Protein AF-A0A392NGT4-F1 (afdb_monomer_lite)

InterPro domains:
  IPR015943 WD40/YVTN repeat-like-containing domain superfamily [G3DSA:2.130.10.10] (1-80)

Sequence (80 aa):
MTLDAEIDSMSLNGFKVTVGIGASAHVYDLRKFDKPNLSMEPCNGTQLRCVSSIPYAEASKSGVLAGFAVGSVDGRVALQ

Radius of gyration: 12.37 Å; chains: 1; bounding box: 31×34×30 Å

pLDDT: mean 84.71, std 16.43, range [36.59, 97.12]

Secondary structure (DSSP, 8-state):
--------EEEEETTEEEEEETTEEEEEETTSTTS-SEEE-TTTTPPEEEEEE-TT----TTS----EEEEETTS-EEE-

Organism: NCBI:txid97028

Structure (mmCIF, N/CA/C/O backbone):
data_AF-A0A392NGT4-F1
#
_entry.id   AF-A0A392NGT4-F1
#
loop_
_atom_site.group_PDB
_atom_site.id
_atom_site.type_symbol
_atom_site.label_atom_id
_atom_site.label_alt_id
_atom_site.label_comp_id
_atom_site.label_asym_id
_atom_site.label_entity_id
_atom_site.label_seq_id
_atom_site.pdbx_PDB_ins_code
_atom_site.Cartn_x
_atom_site.Cartn_y
_atom_site.Cartn_z
_atom_site.occupancy
_atom_site.B_iso_or_equiv
_atom_site.auth_seq_id
_atom_site.auth_comp_id
_atom_site.auth_asym_id
_atom_site.auth_atom_id
_atom_site.pdbx_PDB_model_num
ATOM 1 N N . MET A 1 1 ? -7.575 -23.058 -5.525 1.00 36.59 1 MET A N 1
ATOM 2 C CA . MET A 1 1 ? -8.125 -21.879 -4.833 1.00 36.59 1 MET A CA 1
ATOM 3 C C . MET A 1 1 ? -7.183 -20.733 -5.124 1.00 36.59 1 MET A C 1
ATOM 5 O O . MET A 1 1 ? -6.095 -20.703 -4.566 1.00 36.59 1 MET A O 1
ATOM 9 N N . THR A 1 2 ? -7.528 -19.874 -6.076 1.00 48.03 2 THR A N 1
ATOM 10 C CA . THR A 1 2 ? -6.934 -18.538 -6.130 1.00 48.03 2 THR A CA 1
ATOM 11 C C . THR A 1 2 ? -7.425 -17.822 -4.881 1.00 48.03 2 THR A C 1
ATOM 13 O O . THR A 1 2 ? -8.628 -17.766 -4.636 1.00 48.03 2 THR A O 1
ATOM 16 N N . LEU A 1 3 ? -6.504 -17.401 -4.020 1.00 52.16 3 LEU A N 1
ATOM 17 C CA . LEU A 1 3 ? -6.844 -16.502 -2.930 1.00 52.16 3 LEU A CA 1
ATOM 18 C C . LEU A 1 3 ? -7.160 -15.164 -3.612 1.00 52.16 3 LEU A C 1
ATOM 20 O O . LEU A 1 3 ? -6.236 -14.419 -3.925 1.00 52.16 3 LEU A O 1
ATOM 24 N N . ASP A 1 4 ? -8.433 -14.925 -3.948 1.00 63.34 4 ASP A N 1
ATOM 25 C CA . ASP A 1 4 ? -8.947 -13.615 -4.375 1.00 63.34 4 ASP A CA 1
ATOM 26 C C . ASP A 1 4 ? -8.834 -12.672 -3.175 1.00 63.34 4 ASP A C 1
ATOM 28 O O . ASP A 1 4 ? -9.796 -12.396 -2.461 1.00 63.34 4 ASP A O 1
ATOM 32 N N . ALA A 1 5 ? -7.605 -12.271 -2.865 1.00 76.31 5 ALA A N 1
ATOM 33 C CA . ALA A 1 5 ? -7.350 -11.286 -1.842 1.00 76.31 5 ALA A CA 1
ATOM 34 C C . ALA A 1 5 ? -7.737 -9.926 -2.429 1.00 76.31 5 ALA A C 1
ATOM 36 O O . ALA A 1 5 ? -7.132 -9.460 -3.397 1.00 76.31 5 ALA A O 1
ATOM 37 N N . GLU A 1 6 ? -8.791 -9.331 -1.877 1.00 89.75 6 GLU A N 1
ATOM 38 C CA . GLU A 1 6 ? -9.276 -8.019 -2.285 1.00 89.75 6 GLU A CA 1
ATOM 39 C C . GLU A 1 6 ? -8.195 -6.959 -2.037 1.00 89.75 6 GLU A C 1
ATOM 41 O O . GLU A 1 6 ? -7.555 -6.929 -0.984 1.00 89.75 6 GLU A O 1
ATOM 46 N N . ILE A 1 7 ? -7.964 -6.100 -3.030 1.00 93.19 7 ILE A N 1
ATOM 47 C CA . ILE A 1 7 ? -7.029 -4.981 -2.902 1.00 93.19 7 ILE A CA 1
ATOM 48 C C . ILE A 1 7 ? -7.769 -3.822 -2.232 1.00 93.19 7 ILE A C 1
ATOM 50 O O . ILE A 1 7 ? -8.637 -3.205 -2.845 1.00 93.19 7 ILE A O 1
ATOM 54 N N . ASP A 1 8 ? -7.380 -3.483 -1.002 1.00 95.00 8 ASP A N 1
ATOM 55 C CA . ASP A 1 8 ? -7.975 -2.381 -0.234 1.00 95.00 8 ASP A CA 1
ATOM 56 C C . ASP A 1 8 ? -7.593 -1.004 -0.805 1.00 95.00 8 ASP A C 1
ATOM 58 O O . ASP A 1 8 ? -8.356 -0.037 -0.728 1.00 95.00 8 ASP A O 1
ATOM 62 N N . SER A 1 9 ? -6.371 -0.882 -1.338 1.00 96.75 9 SER A N 1
ATOM 63 C CA . SER A 1 9 ? -5.856 0.362 -1.921 1.00 96.75 9 SER A CA 1
ATOM 64 C C . SER A 1 9 ? -4.645 0.129 -2.823 1.00 96.75 9 SER A C 1
ATOM 66 O O . SER A 1 9 ? -3.930 -0.863 -2.679 1.00 96.75 9 SER A O 1
ATOM 68 N N . MET A 1 10 ? -4.378 1.066 -3.738 1.00 96.31 10 MET A N 1
ATOM 69 C CA . MET A 1 10 ? -3.209 1.007 -4.617 1.00 96.31 10 MET A CA 1
ATOM 70 C C . MET A 1 10 ? -2.637 2.391 -4.937 1.00 96.31 10 MET A C 1
ATOM 72 O O . MET A 1 10 ? -3.356 3.389 -4.943 1.00 96.31 10 MET A O 1
ATOM 76 N N . SER A 1 11 ? -1.344 2.436 -5.254 1.00 95.00 11 SER A N 1
ATOM 77 C CA . SER A 1 11 ? -0.639 3.628 -5.726 1.00 95.00 11 SER A CA 1
ATOM 78 C C . SER A 1 11 ? 0.421 3.253 -6.763 1.00 95.00 11 SER A C 1
ATOM 80 O O . SER A 1 11 ? 1.004 2.171 -6.694 1.00 95.00 11 SER A O 1
ATOM 82 N N . LEU A 1 12 ? 0.661 4.134 -7.735 1.00 91.56 12 LEU A N 1
ATOM 83 C CA . LEU A 1 12 ? 1.589 3.909 -8.842 1.00 91.56 12 LEU A CA 1
ATOM 84 C C . LEU A 1 12 ? 2.705 4.958 -8.826 1.00 91.56 12 LEU A C 1
ATOM 86 O O . LEU A 1 12 ? 2.437 6.156 -8.739 1.00 91.56 12 LEU A O 1
ATOM 90 N N . ASN A 1 13 ? 3.948 4.512 -9.005 1.00 88.31 13 ASN A N 1
ATOM 91 C CA . ASN A 1 13 ? 5.099 5.375 -9.245 1.00 88.31 13 ASN A CA 1
ATOM 92 C C . ASN A 1 13 ? 6.004 4.782 -10.333 1.00 88.31 13 ASN A C 1
ATOM 94 O O . ASN A 1 13 ? 6.725 3.801 -10.118 1.00 88.31 13 ASN A O 1
ATOM 98 N N . GLY A 1 14 ? 5.954 5.375 -11.526 1.00 88.38 14 GLY A N 1
ATOM 99 C CA . GLY A 1 14 ? 6.618 4.835 -12.709 1.00 88.38 14 GLY A CA 1
ATOM 100 C C . GLY A 1 14 ? 6.124 3.419 -13.016 1.00 88.38 14 GLY A C 1
ATOM 101 O O . GLY A 1 14 ? 4.928 3.193 -13.165 1.00 88.38 14 GLY A O 1
ATOM 102 N N . PHE A 1 15 ? 7.048 2.458 -13.081 1.00 89.12 15 PHE A N 1
ATOM 103 C CA . PHE A 1 15 ? 6.729 1.040 -13.299 1.00 89.12 15 PHE A CA 1
ATOM 104 C C . PHE A 1 15 ? 6.470 0.258 -12.008 1.00 89.12 15 PHE A C 1
ATOM 106 O O . PHE A 1 15 ? 6.384 -0.963 -12.061 1.00 89.12 15 PHE A O 1
ATOM 113 N N . LYS A 1 16 ? 6.390 0.914 -10.846 1.00 89.88 16 LYS A N 1
ATOM 114 C CA . LYS A 1 16 ? 6.122 0.239 -9.574 1.00 89.88 16 LYS A CA 1
ATOM 115 C C . LYS A 1 16 ? 4.702 0.508 -9.125 1.00 89.88 16 LYS A C 1
ATOM 117 O O . LYS A 1 16 ? 4.302 1.667 -9.046 1.00 89.88 16 LYS A O 1
ATOM 122 N N . VAL A 1 17 ? 3.978 -0.551 -8.791 1.00 93.25 17 VAL A N 1
ATOM 123 C CA . VAL A 1 17 ? 2.679 -0.465 -8.126 1.00 93.25 17 VAL A CA 1
ATOM 124 C C . VAL A 1 17 ? 2.826 -0.958 -6.693 1.00 93.25 17 VAL A C 1
ATOM 126 O O . VAL A 1 17 ? 3.362 -2.039 -6.451 1.00 93.25 17 VAL A O 1
ATOM 129 N N . THR A 1 18 ? 2.368 -0.150 -5.745 1.00 95.00 18 THR A N 1
ATOM 130 C CA . THR A 1 18 ? 2.206 -0.551 -4.349 1.00 95.00 18 THR A CA 1
ATOM 131 C C . THR A 1 18 ? 0.736 -0.852 -4.123 1.00 95.00 18 THR A C 1
ATOM 133 O O . THR A 1 18 ? -0.112 -0.019 -4.440 1.00 95.00 18 THR A O 1
ATOM 136 N N . VAL A 1 19 ? 0.430 -2.018 -3.570 1.00 95.69 19 VAL A N 1
ATOM 137 C CA . VAL A 1 19 ? -0.929 -2.436 -3.214 1.00 95.69 19 VAL A CA 1
ATOM 138 C C . VAL A 1 19 ? -1.003 -2.746 -1.724 1.00 95.69 19 VAL A C 1
ATOM 140 O O . VAL A 1 19 ? -0.068 -3.319 -1.165 1.00 95.69 19 VAL A O 1
ATOM 143 N N . GLY A 1 20 ? -2.098 -2.347 -1.086 1.00 96.12 20 GLY A N 1
ATOM 144 C CA . GLY A 1 20 ? -2.464 -2.756 0.266 1.00 96.12 20 GLY A CA 1
ATOM 145 C C . GLY A 1 20 ? -3.508 -3.868 0.209 1.00 96.12 20 GLY A C 1
ATOM 146 O O . GLY A 1 20 ? -4.506 -3.721 -0.495 1.00 96.12 20 GLY A O 1
ATOM 147 N N . ILE A 1 21 ? -3.258 -4.962 0.926 1.00 95.50 21 ILE A N 1
ATOM 148 C CA . ILE A 1 21 ? -4.129 -6.136 1.037 1.00 95.50 21 ILE A CA 1
ATOM 149 C C . ILE A 1 21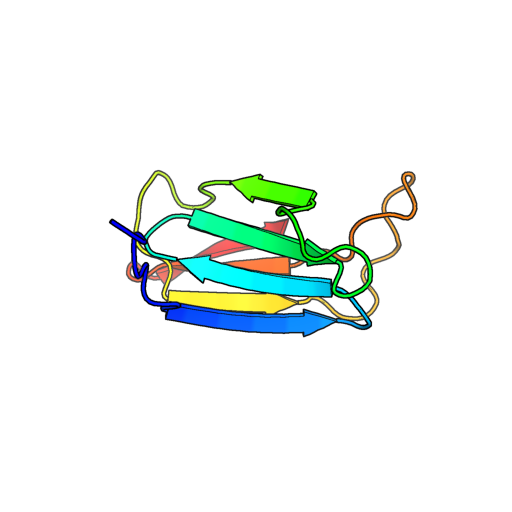 ? -4.184 -6.537 2.513 1.00 95.50 21 ILE A C 1
ATOM 151 O O . ILE A 1 21 ? -3.181 -6.982 3.084 1.00 95.50 21 ILE A O 1
ATOM 155 N N . GLY A 1 22 ? -5.340 -6.381 3.152 1.00 95.19 22 GLY A N 1
ATOM 156 C CA . GLY A 1 22 ? -5.494 -6.622 4.581 1.00 95.19 22 GLY A CA 1
ATOM 157 C C . GLY A 1 22 ? -4.509 -5.768 5.380 1.00 95.19 22 GLY A C 1
ATOM 158 O O . GLY A 1 22 ? -4.497 -4.549 5.260 1.00 95.19 22 GLY A O 1
ATOM 159 N N . ALA A 1 23 ? -3.657 -6.397 6.191 1.00 95.62 23 ALA A N 1
ATOM 160 C CA . ALA A 1 23 ? -2.616 -5.719 6.975 1.00 95.62 23 ALA A CA 1
ATOM 161 C C . ALA A 1 23 ? -1.261 -5.577 6.252 1.00 95.62 23 ALA A C 1
ATOM 163 O O . ALA A 1 23 ? -0.292 -5.074 6.828 1.00 95.62 23 ALA A O 1
ATOM 164 N N . SER A 1 24 ? -1.183 -6.026 4.997 1.00 95.12 24 SER A N 1
ATOM 165 C CA . SER A 1 24 ? 0.066 -6.173 4.254 1.00 95.12 24 SER A CA 1
ATOM 166 C C . SER A 1 24 ? 0.157 -5.230 3.058 1.00 95.12 24 SER A C 1
ATOM 168 O O . SER A 1 24 ? -0.827 -4.958 2.374 1.00 95.12 24 SER A O 1
ATOM 170 N N . ALA A 1 25 ? 1.360 -4.722 2.804 1.00 94.88 25 ALA A N 1
ATOM 171 C CA . ALA A 1 25 ? 1.686 -3.927 1.633 1.00 94.88 25 ALA A CA 1
ATOM 172 C C . ALA A 1 25 ? 2.652 -4.702 0.733 1.00 94.88 25 ALA A C 1
ATOM 174 O O . ALA A 1 25 ? 3.660 -5.245 1.200 1.00 94.88 25 ALA A O 1
ATOM 175 N N . HIS A 1 26 ? 2.368 -4.703 -0.566 1.00 94.50 26 HIS A N 1
ATOM 176 C CA . HIS A 1 26 ? 3.187 -5.351 -1.580 1.00 94.50 26 HIS A CA 1
ATOM 177 C C . HIS A 1 26 ? 3.593 -4.354 -2.659 1.00 94.50 26 HIS A C 1
ATOM 179 O O . HIS A 1 26 ? 2.766 -3.578 -3.131 1.00 94.50 26 HIS A O 1
ATOM 185 N N . VAL A 1 27 ? 4.852 -4.404 -3.087 1.00 93.44 27 VAL A N 1
ATOM 186 C CA . VAL A 1 27 ? 5.358 -3.599 -4.204 1.00 93.44 27 VAL A CA 1
ATOM 187 C C . VAL A 1 27 ? 5.703 -4.522 -5.358 1.00 93.44 27 VAL A C 1
ATOM 189 O O . VAL A 1 27 ? 6.511 -5.433 -5.187 1.00 93.44 27 VAL A O 1
ATOM 192 N N . TYR A 1 28 ? 5.145 -4.259 -6.533 1.00 93.00 28 TYR A N 1
ATOM 193 C CA . TYR A 1 28 ? 5.420 -4.991 -7.767 1.00 93.00 28 TYR A CA 1
ATOM 194 C C . TYR A 1 28 ? 6.073 -4.072 -8.797 1.00 93.00 28 TYR A C 1
ATOM 196 O O . TYR A 1 28 ? 5.631 -2.940 -8.990 1.00 93.00 28 TYR A O 1
ATOM 204 N N . ASP A 1 29 ? 7.091 -4.565 -9.499 1.00 91.38 29 ASP A N 1
ATOM 205 C CA . ASP A 1 29 ? 7.581 -3.976 -10.745 1.00 91.38 29 ASP A CA 1
ATOM 206 C C . ASP A 1 29 ? 6.750 -4.529 -11.909 1.00 91.38 29 ASP A C 1
ATOM 208 O O . ASP A 1 29 ? 6.799 -5.716 -12.223 1.00 91.38 29 ASP A O 1
ATOM 212 N N . LEU A 1 30 ? 6.002 -3.661 -12.583 1.00 92.62 30 LEU A N 1
ATOM 213 C CA . LEU A 1 30 ? 5.136 -4.005 -13.711 1.00 92.62 30 LEU A CA 1
ATOM 214 C C . LEU A 1 30 ? 5.910 -4.562 -14.915 1.00 92.62 30 LEU A C 1
ATOM 216 O O . LEU A 1 30 ? 5.318 -5.197 -15.782 1.00 92.62 30 LEU A O 1
ATOM 220 N N . ARG A 1 31 ? 7.234 -4.368 -14.976 1.00 91.75 31 ARG A N 1
ATOM 221 C CA . ARG A 1 31 ? 8.093 -4.984 -16.002 1.00 91.75 31 ARG A CA 1
ATOM 222 C C . ARG A 1 31 ? 8.412 -6.451 -15.692 1.00 91.75 31 ARG A C 1
ATOM 224 O O . ARG A 1 31 ? 8.891 -7.156 -16.574 1.00 91.75 31 ARG A O 1
ATOM 231 N N . LYS A 1 32 ? 8.208 -6.890 -14.442 1.00 90.06 32 LYS A N 1
ATOM 232 C CA . LYS A 1 32 ? 8.468 -8.245 -13.919 1.00 90.06 32 LYS A CA 1
ATOM 233 C C . LYS A 1 32 ? 7.398 -8.616 -12.881 1.00 90.06 32 LYS A C 1
ATOM 235 O O . LYS A 1 32 ? 7.691 -8.743 -11.694 1.00 90.06 32 LYS A O 1
ATOM 240 N N . PHE A 1 33 ? 6.157 -8.752 -13.338 1.00 88.69 33 PHE A N 1
ATOM 241 C CA . PHE A 1 33 ? 4.970 -8.799 -12.476 1.00 88.69 33 PHE A CA 1
ATOM 242 C C . PHE A 1 33 ? 4.708 -10.156 -11.791 1.00 88.69 33 PHE A C 1
ATOM 244 O O . PHE A 1 33 ? 3.747 -10.291 -11.043 1.00 88.69 33 PHE A O 1
ATOM 251 N N .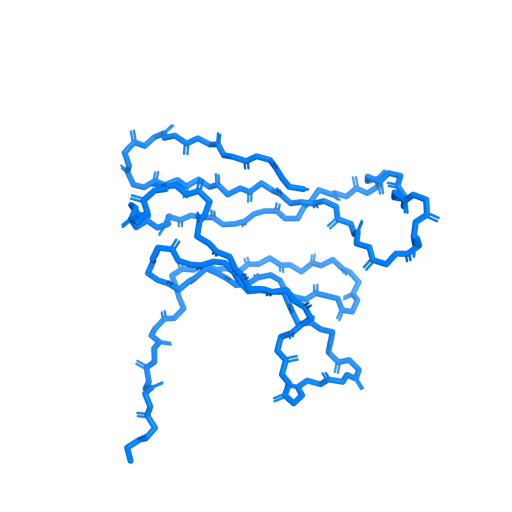 ASP A 1 34 ? 5.561 -11.161 -12.000 1.00 90.12 34 ASP A N 1
ATOM 252 C CA . ASP A 1 34 ? 5.321 -12.530 -11.515 1.00 90.12 34 ASP A CA 1
ATOM 253 C C . ASP A 1 34 ? 5.255 -12.643 -9.982 1.00 90.12 34 ASP A C 1
ATOM 255 O O . ASP A 1 34 ? 4.622 -13.551 -9.445 1.00 90.12 34 ASP A O 1
ATOM 259 N N . LYS A 1 35 ? 5.949 -11.752 -9.261 1.00 89.19 35 LYS A N 1
ATOM 260 C CA . LYS A 1 35 ? 5.987 -11.732 -7.793 1.00 89.19 35 LYS A CA 1
ATOM 261 C C . LYS A 1 35 ? 6.298 -10.333 -7.260 1.00 89.19 35 LYS A C 1
ATOM 263 O O . LYS A 1 35 ? 6.972 -9.563 -7.950 1.00 89.19 35 LYS A O 1
ATOM 268 N N . PRO A 1 36 ? 5.893 -10.011 -6.022 1.00 89.56 36 PRO A N 1
ATOM 269 C CA . PRO A 1 36 ? 6.248 -8.735 -5.427 1.00 89.56 36 PRO A CA 1
ATOM 270 C C . PRO A 1 36 ? 7.761 -8.640 -5.188 1.00 89.56 36 PRO A C 1
ATOM 272 O O . PRO A 1 36 ? 8.412 -9.594 -4.756 1.00 89.56 36 PRO A O 1
ATOM 275 N N . ASN A 1 37 ? 8.321 -7.460 -5.444 1.00 87.75 37 ASN A N 1
ATOM 276 C CA . ASN A 1 37 ? 9.684 -7.092 -5.069 1.00 87.75 37 ASN A CA 1
ATOM 277 C C . ASN A 1 37 ? 9.824 -6.888 -3.557 1.00 87.75 37 ASN A C 1
ATOM 279 O O . ASN A 1 37 ? 10.900 -7.120 -3.011 1.00 87.75 37 ASN A O 1
ATOM 283 N N . LEU A 1 38 ? 8.751 -6.440 -2.900 1.00 89.25 38 LEU A N 1
ATOM 284 C CA . LEU A 1 38 ? 8.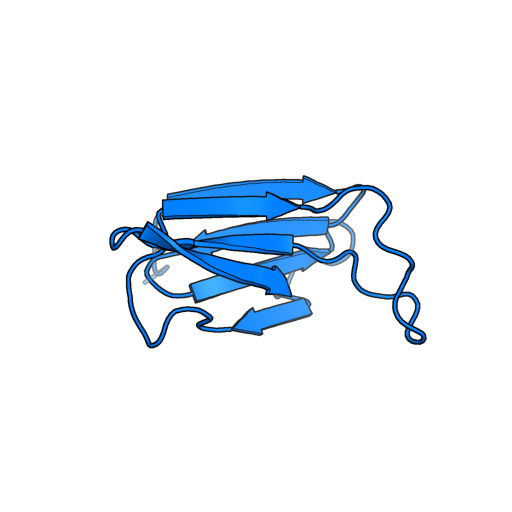680 -6.215 -1.459 1.00 89.25 38 LEU A CA 1
ATOM 285 C C . LEU A 1 38 ? 7.312 -6.654 -0.939 1.00 89.25 38 LEU A C 1
ATOM 287 O O . LEU A 1 38 ? 6.298 -6.393 -1.581 1.00 89.25 38 LEU A O 1
ATOM 291 N N . SER A 1 39 ? 7.294 -7.281 0.234 1.00 92.19 39 SER A N 1
ATOM 292 C CA . SER A 1 39 ? 6.087 -7.665 0.965 1.00 92.19 39 SER A CA 1
ATOM 293 C C . SER A 1 39 ? 6.324 -7.436 2.453 1.00 92.19 39 SER A C 1
ATOM 295 O O . SER A 1 39 ? 7.335 -7.909 2.971 1.00 92.19 39 SER A O 1
ATOM 297 N N . MET A 1 40 ? 5.430 -6.721 3.135 1.00 91.94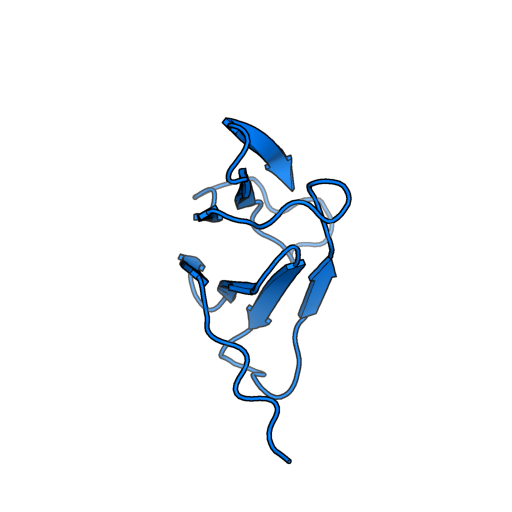 40 MET A N 1
ATOM 298 C CA . MET A 1 40 ? 5.587 -6.404 4.562 1.00 91.94 40 MET A CA 1
ATOM 299 C C . MET A 1 40 ? 4.257 -6.084 5.255 1.00 91.94 40 MET A C 1
ATOM 301 O O . MET A 1 40 ? 3.295 -5.710 4.593 1.00 91.94 40 MET A O 1
ATOM 305 N N . GLU A 1 41 ? 4.238 -6.142 6.588 1.00 93.88 41 GLU A N 1
ATOM 306 C CA . GLU A 1 41 ? 3.114 -5.715 7.437 1.00 93.88 41 GLU A CA 1
ATOM 307 C C . GLU A 1 41 ? 3.525 -4.509 8.305 1.00 93.88 41 GLU A C 1
ATOM 309 O O . GLU A 1 41 ? 4.094 -4.684 9.385 1.00 93.88 41 GLU A O 1
ATOM 314 N N . PRO A 1 42 ? 3.283 -3.266 7.856 1.00 88.50 42 PRO A N 1
ATOM 315 C CA . PRO A 1 42 ? 3.860 -2.076 8.489 1.00 88.50 42 PRO A CA 1
ATOM 316 C C . PRO A 1 42 ? 3.158 -1.641 9.784 1.00 88.50 42 PRO A C 1
ATOM 318 O O . PRO A 1 42 ? 3.731 -0.888 10.569 1.00 88.50 42 PRO A O 1
ATOM 321 N N . CYS A 1 43 ? 1.924 -2.093 10.025 1.00 89.88 43 CYS A N 1
ATOM 322 C CA . CYS A 1 43 ? 1.071 -1.601 11.113 1.00 89.88 43 CYS A CA 1
ATOM 323 C C . CYS A 1 43 ? 0.749 -2.684 12.161 1.00 89.88 43 CYS A C 1
ATOM 325 O O . CYS A 1 43 ? -0.361 -2.721 12.695 1.00 89.88 43 CYS A O 1
ATOM 327 N N . ASN A 1 44 ? 1.706 -3.568 12.474 1.00 89.50 44 ASN A N 1
ATOM 328 C CA . ASN A 1 44 ? 1.559 -4.660 13.454 1.00 89.50 44 ASN A CA 1
ATOM 329 C C . ASN A 1 44 ? 0.293 -5.513 13.227 1.00 89.50 44 ASN A C 1
ATOM 331 O O . ASN A 1 44 ? -0.477 -5.735 14.160 1.00 89.50 44 ASN A O 1
ATOM 335 N N . GLY A 1 45 ? 0.028 -5.915 11.982 1.00 90.88 45 GLY A N 1
ATOM 336 C CA . GLY A 1 45 ? -1.157 -6.712 11.642 1.00 90.88 45 GLY A CA 1
ATOM 337 C C . GLY A 1 45 ? -2.480 -5.931 11.616 1.00 90.88 45 GLY A C 1
ATOM 338 O O . GLY A 1 45 ? -3.540 -6.525 11.440 1.00 90.88 45 GLY A O 1
ATOM 339 N N . THR A 1 46 ? -2.455 -4.603 11.779 1.00 95.38 46 THR A N 1
ATOM 340 C CA . THR A 1 46 ? -3.658 -3.767 11.627 1.00 95.38 46 THR A CA 1
ATOM 341 C C . THR A 1 46 ? -3.980 -3.586 10.149 1.00 95.38 46 THR A C 1
ATOM 343 O O . THR A 1 46 ? -3.077 -3.298 9.364 1.00 95.38 46 THR A O 1
ATOM 346 N N . GLN A 1 47 ? -5.260 -3.700 9.780 1.00 95.69 47 GLN A N 1
ATOM 347 C CA . GLN A 1 47 ? -5.710 -3.512 8.401 1.00 95.69 47 GLN A CA 1
ATOM 348 C C . GLN A 1 47 ? -5.284 -2.144 7.854 1.00 95.69 47 GLN A C 1
ATOM 350 O O . GLN A 1 47 ? -5.426 -1.103 8.507 1.00 95.69 47 GLN A O 1
ATOM 355 N N . LEU A 1 48 ? -4.773 -2.163 6.631 1.00 96.12 48 LEU A N 1
ATOM 356 C CA . LEU A 1 48 ? -4.395 -0.988 5.877 1.00 96.12 48 LEU A CA 1
ATOM 357 C C . LEU A 1 48 ? -5.640 -0.366 5.254 1.00 96.12 48 LEU A C 1
ATOM 359 O O . LEU A 1 48 ? -6.528 -1.053 4.762 1.00 96.12 48 LEU A O 1
ATOM 363 N N . ARG A 1 49 ? -5.695 0.962 5.257 1.00 96.88 49 ARG A N 1
ATOM 364 C CA . ARG A 1 49 ? -6.752 1.729 4.601 1.00 96.88 49 ARG A CA 1
ATOM 365 C C . ARG A 1 49 ? -6.288 2.333 3.286 1.00 96.88 49 ARG A C 1
ATOM 367 O O . ARG A 1 49 ? -7.082 2.415 2.350 1.00 96.88 49 ARG A O 1
ATOM 374 N N . CYS A 1 50 ? -5.042 2.794 3.233 1.00 96.94 50 CYS A N 1
ATOM 375 C CA . CYS A 1 50 ? -4.479 3.434 2.055 1.00 96.94 50 CYS A CA 1
ATOM 376 C C . CYS A 1 50 ? -2.968 3.215 1.943 1.00 96.94 50 CYS A C 1
ATOM 378 O O . CYS A 1 50 ? -2.251 3.119 2.940 1.00 96.94 50 CYS A O 1
ATOM 380 N N . VAL A 1 51 ? -2.486 3.203 0.703 1.00 96.06 51 VAL A N 1
ATOM 381 C CA . VAL A 1 51 ? -1.069 3.301 0.354 1.00 96.06 51 VAL A CA 1
ATOM 382 C C . VAL A 1 51 ? -0.873 4.505 -0.559 1.00 96.06 51 VAL A C 1
ATOM 384 O O . VAL A 1 51 ? -1.732 4.810 -1.386 1.00 96.06 51 VAL A O 1
ATOM 387 N N . SER A 1 52 ? 0.250 5.201 -0.416 1.00 94.44 52 SER A N 1
ATOM 388 C CA . SER A 1 52 ? 0.591 6.350 -1.253 1.00 94.44 52 SER A CA 1
ATOM 389 C C . SER A 1 52 ? 2.074 6.336 -1.583 1.00 94.44 52 SER A C 1
ATOM 391 O O . SER A 1 52 ? 2.916 6.357 -0.687 1.00 94.44 52 SER A O 1
ATOM 393 N N . SER A 1 53 ? 2.414 6.284 -2.866 1.00 90.19 53 SER A N 1
ATOM 394 C CA . SER A 1 53 ? 3.798 6.414 -3.303 1.00 90.19 53 SER A CA 1
ATOM 395 C C . SER A 1 53 ? 4.317 7.826 -3.033 1.00 90.19 53 SER A C 1
ATOM 397 O O . SER A 1 53 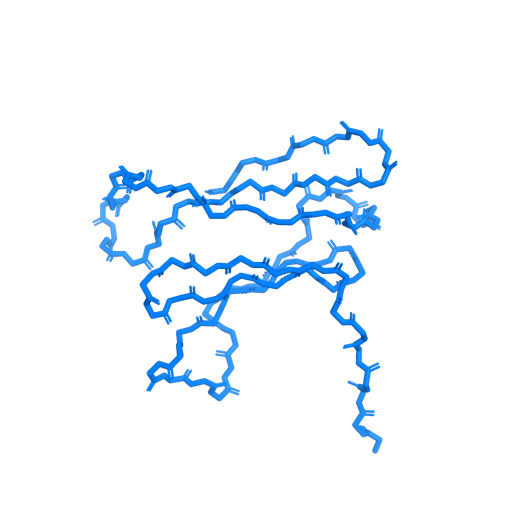? 3.629 8.807 -3.308 1.00 90.19 53 SER A O 1
ATOM 399 N N . ILE A 1 54 ? 5.550 7.936 -2.538 1.00 86.62 54 ILE A N 1
ATOM 400 C CA . ILE A 1 54 ? 6.210 9.225 -2.325 1.00 86.62 54 ILE A CA 1
ATOM 401 C C . ILE A 1 54 ? 6.954 9.584 -3.618 1.00 86.62 54 ILE A C 1
ATOM 403 O O . ILE A 1 54 ? 7.930 8.912 -3.978 1.00 86.62 54 ILE A O 1
ATOM 407 N N . PRO A 1 55 ? 6.501 10.608 -4.361 1.00 70.12 55 PRO A N 1
ATOM 408 C CA . PRO A 1 55 ? 7.185 11.036 -5.569 1.00 70.12 55 PRO A CA 1
ATOM 409 C C . PRO A 1 55 ? 8.539 11.656 -5.198 1.00 70.12 55 PRO A C 1
ATOM 411 O O . PRO A 1 55 ? 8.660 12.331 -4.180 1.00 70.12 55 PRO A O 1
ATOM 414 N N . TYR A 1 56 ? 9.560 11.424 -6.027 1.00 61.62 56 TYR A N 1
ATOM 415 C CA . TYR A 1 56 ? 10.902 12.015 -5.879 1.00 61.62 56 TYR A CA 1
ATOM 416 C C . TYR A 1 56 ? 11.636 11.722 -4.563 1.00 61.62 56 TYR A C 1
ATOM 418 O O . TYR A 1 56 ? 12.622 12.392 -4.268 1.00 61.62 56 TYR A O 1
ATOM 426 N N . ALA A 1 57 ? 11.213 10.720 -3.783 1.00 61.34 57 ALA A N 1
ATOM 427 C CA . ALA A 1 57 ? 12.072 10.185 -2.736 1.00 61.34 57 ALA A CA 1
ATOM 428 C C . ALA A 1 57 ? 13.384 9.747 -3.401 1.00 61.34 57 ALA A C 1
ATOM 430 O O . ALA A 1 57 ? 13.359 8.877 -4.280 1.00 61.34 57 ALA A O 1
ATOM 431 N N . GLU A 1 58 ? 14.488 10.409 -3.030 1.00 52.66 58 GLU A N 1
ATOM 432 C CA . GLU A 1 58 ? 15.840 10.084 -3.482 1.00 52.66 58 GLU A CA 1
ATOM 433 C C . GLU A 1 58 ? 15.974 8.572 -3.477 1.00 52.66 58 GLU A C 1
ATOM 435 O O . GLU A 1 58 ? 15.635 7.928 -2.477 1.00 52.66 58 GLU A O 1
ATOM 440 N N . ALA A 1 59 ? 16.410 8.000 -4.599 1.00 54.22 59 ALA A N 1
ATOM 441 C CA . ALA A 1 59 ? 16.679 6.582 -4.654 1.00 54.22 59 ALA A CA 1
ATOM 442 C C . ALA A 1 59 ? 17.643 6.284 -3.504 1.00 54.22 59 ALA A C 1
ATOM 444 O O . ALA A 1 59 ? 18.821 6.644 -3.565 1.00 54.22 59 ALA A O 1
ATOM 445 N N . SER A 1 60 ? 17.139 5.671 -2.426 1.00 48.22 60 SER A N 1
ATOM 446 C CA . SER A 1 60 ? 17.992 5.168 -1.357 1.00 48.22 60 SER A CA 1
ATOM 447 C C . SER A 1 60 ? 19.107 4.385 -2.046 1.00 48.22 60 SER A C 1
ATOM 449 O O . SER A 1 60 ? 18.838 3.779 -3.084 1.00 48.22 60 SER A O 1
ATOM 451 N N . LYS A 1 61 ? 20.352 4.470 -1.548 1.00 46.00 61 LYS A N 1
ATOM 452 C CA . LYS A 1 61 ? 21.643 4.085 -2.187 1.00 46.00 61 LYS A CA 1
ATOM 453 C C . LYS A 1 61 ? 21.696 2.751 -2.977 1.00 46.00 61 LYS A C 1
ATOM 455 O O . LYS A 1 61 ? 22.712 2.439 -3.583 1.00 46.00 61 LYS A O 1
ATOM 460 N N . SER A 1 62 ? 20.618 1.978 -2.970 1.00 48.94 62 SER A N 1
ATOM 461 C CA . SER A 1 62 ? 20.290 0.816 -3.788 1.00 48.94 62 SER A CA 1
ATOM 462 C C . SE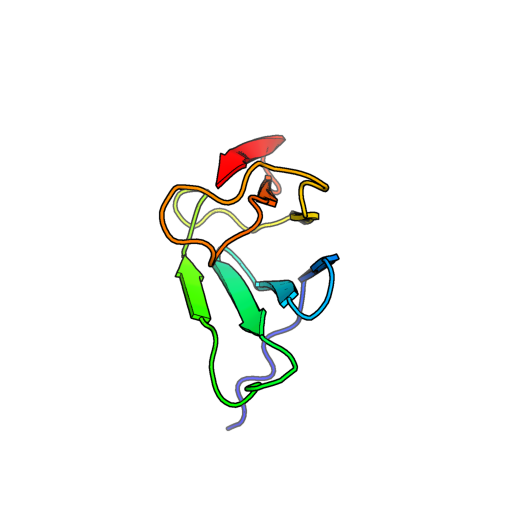R A 1 62 ? 19.565 1.113 -5.125 1.00 48.94 62 SER A C 1
ATOM 464 O O . SER A 1 62 ? 19.298 0.178 -5.865 1.00 48.94 62 SER A O 1
ATOM 466 N N . GLY A 1 63 ? 19.187 2.351 -5.488 1.00 43.31 63 GLY A N 1
ATOM 467 C CA . GLY A 1 63 ? 18.599 2.645 -6.817 1.00 43.31 63 GLY A CA 1
ATOM 468 C C . GLY A 1 63 ? 17.213 2.026 -7.092 1.00 43.31 63 GLY A C 1
ATOM 469 O O . GLY A 1 63 ? 16.680 2.154 -8.194 1.00 43.31 63 GLY A O 1
ATOM 470 N N . VAL A 1 64 ? 16.626 1.313 -6.122 1.00 49.47 64 VAL A N 1
ATOM 471 C CA . VAL A 1 64 ? 15.604 0.290 -6.402 1.00 49.47 64 VAL A CA 1
ATOM 472 C C . VAL A 1 64 ? 14.272 0.513 -5.688 1.00 49.47 64 VAL A C 1
ATOM 474 O O . VAL A 1 64 ? 13.306 -0.127 -6.086 1.00 49.47 64 VAL A O 1
ATOM 477 N N . LEU A 1 65 ? 14.091 1.467 -4.768 1.00 55.78 65 LEU A N 1
ATOM 478 C CA . LEU A 1 65 ? 12.772 1.708 -4.150 1.00 55.78 65 LEU A CA 1
ATOM 479 C C . LEU A 1 65 ? 12.506 3.206 -3.957 1.00 55.78 65 LEU A C 1
ATOM 481 O O . LEU A 1 65 ? 13.241 3.880 -3.246 1.00 55.78 65 LEU A O 1
ATOM 485 N N . ALA A 1 66 ? 11.463 3.709 -4.625 1.00 65.19 66 ALA A N 1
ATOM 486 C CA . ALA A 1 66 ? 10.837 4.961 -4.224 1.00 65.19 66 ALA A CA 1
ATOM 487 C C . ALA A 1 66 ? 10.029 4.655 -2.961 1.00 65.19 66 ALA A C 1
ATOM 489 O O . ALA A 1 66 ? 9.324 3.641 -2.937 1.00 65.19 66 ALA A O 1
ATOM 490 N N . GLY A 1 67 ? 10.180 5.481 -1.930 1.00 81.94 67 GLY A N 1
ATOM 491 C CA . GLY A 1 67 ? 9.480 5.277 -0.668 1.00 81.94 67 GLY A CA 1
ATOM 492 C C . GLY A 1 67 ? 7.962 5.369 -0.818 1.00 81.94 67 GLY A C 1
ATOM 493 O O . GLY A 1 67 ? 7.440 5.891 -1.810 1.00 81.94 67 GLY A O 1
ATOM 494 N N . PHE A 1 68 ? 7.237 4.858 0.166 1.00 90.62 68 PHE A N 1
ATOM 495 C CA . PHE A 1 68 ? 5.781 4.955 0.212 1.00 90.62 68 PHE A CA 1
ATOM 496 C C . PHE A 1 68 ? 5.280 5.120 1.641 1.00 90.62 68 PHE A C 1
ATOM 498 O O . PHE A 1 68 ? 5.915 4.704 2.606 1.00 90.62 68 PHE A O 1
ATOM 505 N N . ALA A 1 69 ? 4.118 5.746 1.765 1.00 94.44 69 ALA A N 1
ATOM 506 C CA . ALA A 1 69 ? 3.381 5.847 3.006 1.00 94.44 69 ALA A CA 1
ATOM 507 C C . ALA A 1 69 ? 2.264 4.804 3.036 1.00 94.44 69 ALA A C 1
ATOM 509 O O . ALA A 1 69 ? 1.629 4.521 2.014 1.00 94.44 69 ALA A O 1
ATOM 510 N N . VAL A 1 70 ? 1.999 4.275 4.223 1.00 96.00 70 VAL A N 1
ATOM 511 C CA . VAL A 1 70 ? 0.887 3.367 4.494 1.00 96.00 70 VAL A CA 1
ATOM 512 C C . VAL A 1 70 ? 0.074 3.926 5.650 1.00 96.00 70 VAL A C 1
ATOM 514 O O . VAL A 1 70 ? 0.644 4.250 6.687 1.00 96.00 70 VAL A O 1
ATOM 517 N N . GLY A 1 71 ? -1.240 4.037 5.475 1.00 97.00 71 GLY A N 1
ATOM 518 C CA . GLY A 1 71 ? -2.180 4.405 6.532 1.00 97.00 71 GLY A CA 1
ATOM 519 C C . GLY A 1 71 ? -3.055 3.219 6.921 1.00 97.00 71 GLY A C 1
ATOM 520 O O . GLY A 1 71 ? -3.591 2.546 6.040 1.00 97.00 71 GLY A O 1
ATOM 521 N N . SER A 1 72 ? -3.219 2.965 8.218 1.00 97.12 72 SER A N 1
ATOM 522 C CA . SER A 1 72 ? -4.090 1.916 8.764 1.00 97.12 72 SER A CA 1
ATOM 523 C C . SER A 1 72 ? -5.459 2.442 9.189 1.00 97.12 72 SER A C 1
ATOM 525 O O . SER A 1 72 ? -5.679 3.645 9.345 1.00 97.12 72 SER A O 1
ATOM 527 N N . VAL A 1 73 ? -6.404 1.522 9.395 1.00 97.12 73 VAL A N 1
ATOM 528 C CA . VAL A 1 73 ? -7.780 1.843 9.816 1.00 97.12 73 VAL A CA 1
ATOM 529 C C . VAL A 1 73 ? -7.872 2.475 11.211 1.00 97.12 73 VAL A C 1
ATOM 531 O O . VAL A 1 73 ? -8.858 3.141 11.508 1.00 97.12 73 VAL A O 1
ATOM 534 N N . ASP A 1 74 ? -6.848 2.313 12.053 1.00 96.56 74 ASP A N 1
ATOM 535 C CA . ASP A 1 74 ? -6.747 2.933 13.384 1.00 96.56 74 ASP A CA 1
ATOM 536 C C . ASP A 1 74 ? -6.057 4.312 13.371 1.00 96.56 74 ASP A C 1
ATOM 538 O O . ASP A 1 74 ? -5.764 4.875 14.425 1.00 96.56 74 ASP A O 1
ATOM 542 N N . GLY A 1 75 ? -5.790 4.862 12.182 1.00 96.31 75 GLY A N 1
ATOM 543 C CA . GLY A 1 75 ? -5.233 6.202 12.004 1.00 96.31 75 GLY A CA 1
ATOM 544 C C . GLY A 1 75 ? -3.711 6.295 12.131 1.00 96.31 75 GLY A C 1
ATOM 545 O O . GLY A 1 75 ? -3.171 7.398 12.036 1.00 96.31 75 GLY A O 1
ATOM 546 N N . ARG A 1 76 ? -2.996 5.177 12.321 1.00 95.81 76 ARG A N 1
ATOM 547 C CA . ARG A 1 76 ? -1.527 5.175 12.272 1.00 95.81 76 ARG A CA 1
ATOM 548 C C . ARG A 1 76 ? -1.024 5.279 10.833 1.00 95.81 76 ARG A C 1
ATOM 550 O O . ARG A 1 76 ? -1.658 4.811 9.889 1.00 95.81 76 ARG A O 1
ATOM 557 N N . VAL A 1 77 ? 0.147 5.894 10.683 1.00 95.38 77 VAL A N 1
ATOM 558 C CA . VAL A 1 77 ? 0.843 6.034 9.402 1.00 95.38 77 VAL A CA 1
ATOM 559 C C . VAL A 1 77 ? 2.277 5.543 9.555 1.00 95.38 77 VAL A C 1
ATOM 561 O O . VAL A 1 77 ? 2.958 5.910 10.512 1.00 95.38 77 VAL A O 1
ATOM 564 N N . ALA A 1 78 ? 2.731 4.728 8.608 1.00 93.06 78 ALA A N 1
ATOM 565 C CA . ALA A 1 78 ? 4.104 4.250 8.501 1.00 93.06 78 ALA A CA 1
ATOM 566 C C . ALA A 1 78 ? 4.736 4.740 7.191 1.00 93.06 78 ALA A C 1
ATOM 568 O O . ALA A 1 78 ? 4.058 4.833 6.165 1.00 93.06 78 ALA A O 1
ATOM 569 N N . LEU A 1 79 ? 6.030 5.058 7.238 1.00 91.38 79 LEU A N 1
ATOM 570 C CA . LEU A 1 79 ? 6.832 5.450 6.079 1.00 91.38 79 LEU A CA 1
ATOM 571 C C . LEU A 1 79 ? 7.856 4.360 5.785 1.00 91.38 79 LEU A C 1
ATOM 573 O O . LEU A 1 79 ? 8.545 3.909 6.704 1.00 91.38 79 LEU A O 1
ATOM 577 N N . GLN A 1 80 ? 7.984 4.013 4.507 1.00 84.69 80 GLN A N 1
ATOM 578 C CA . GLN A 1 80 ? 8.940 3.033 4.011 1.00 84.69 80 GLN A CA 1
ATOM 579 C C . GLN A 1 80 ? 9.825 3.555 2.894 1.00 84.69 80 GLN A C 1
ATOM 581 O O . GLN A 1 80 ? 9.347 4.411 2.116 1.00 84.69 80 GLN A O 1
#

Foldseek 3Di:
DPPPQDFLEWEDDPQWIWTFGFQKIFIARVVHRPGTPDIDRFPVRAGWNYKYFDPPQPCDPVNPDRKIWIAGPVGDIDID